Protein AF-A0A4R1ML27-F1 (afdb_monomer)

Mean predicted aligned error: 6.32 Å

Secondary structure (DSSP, 8-state):
-HHHHHHHHHHS-HHHHHHHHHHHHHHHHHHHHHHHHHT-HHHHHHHHHHHHHHHHHHHHHHHHHHHH-

pLDDT: mean 81.22, std 5.77, range [54.47, 88.38]

InterPro domains:
  IPR049971 CLC_0170-like [NF042414] (12-67)
  IPR049971 CLC_0170-like [PF28179] (12-67)

Radius of gyration: 15.27 Å; Cα contacts (8 Å, |Δi|>4): 41; chains: 1; bounding box: 38×15×37 Å

Sequence (69 aa):
MMEILYKLKNNFTIGVVVFMVIISLILYFVDRKRFIKNKYEKEEKIAKILSYIYFFGSIGLFIVLKIIS

Organism: NCBI:txid680378

Solvent-accessible surface area (backbone atoms only — not comparable to full-atom values): 3720 Å² total; per-residue (Å²): 110,68,66,59,53,52,55,48,48,72,64,61,36,74,66,51,41,53,50,44,44,50,49,23,49,48,50,42,55,55,49,43,56,53,23,64,76,66,70,38,69,68,59,38,53,52,48,50,51,50,24,48,49,46,37,53,45,43,54,47,52,49,52,51,51,56,72,79,95

Nearest PDB structures (foldseek):
  6zw4-assembly1_A  TM=5.144E-01  e=8.150E+00  Nostoc punctiforme
  1l6t-assembly1_A  TM=3.899E-01  e=6.783E+00  Escherichia coli

Foldseek 3Di:
DVVVLVVCLVVLDPVVLVVLLVVLVCLLVVVCVVCVVVVPPVSNVVSPVVSVCSNCVSVVVNVVSVVVD

Structure (mmCIF, N/CA/C/O backbone):
data_AF-A0A4R1ML27-F1
#
_entry.id   AF-A0A4R1ML27-F1
#
loop_
_atom_site.group_PDB
_atom_site.id
_atom_site.type_symbol
_atom_site.label_atom_id
_atom_site.label_alt_id
_atom_site.label_comp_id
_atom_site.label_asym_id
_atom_site.label_entity_id
_atom_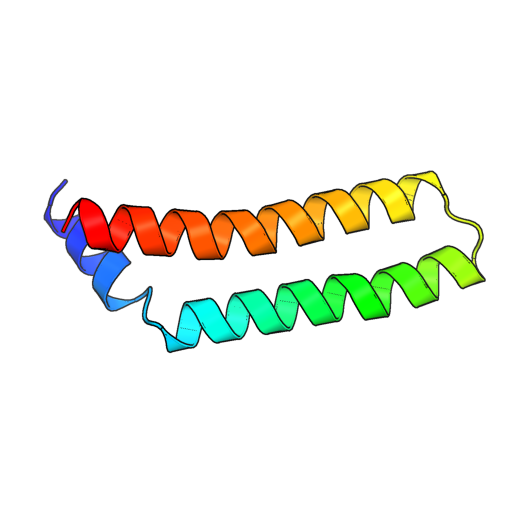site.label_seq_id
_atom_site.pdbx_PDB_ins_code
_atom_site.Cartn_x
_atom_site.Cartn_y
_atom_site.Cartn_z
_atom_site.occupancy
_atom_site.B_iso_or_equiv
_atom_site.auth_seq_id
_atom_site.auth_comp_id
_atom_site.auth_asym_id
_atom_site.auth_atom_id
_atom_site.pdbx_PDB_model_num
ATOM 1 N N . MET A 1 1 ? 22.128 -8.023 -12.324 1.00 61.62 1 MET A N 1
ATOM 2 C CA . MET A 1 1 ? 21.436 -6.808 -11.822 1.00 61.62 1 MET A CA 1
ATOM 3 C C . MET A 1 1 ? 20.353 -6.342 -12.794 1.00 61.62 1 MET A C 1
ATOM 5 O O . MET A 1 1 ? 19.195 -6.312 -12.404 1.00 61.62 1 MET A O 1
ATOM 9 N N . MET A 1 2 ? 20.695 -6.093 -14.066 1.00 76.06 2 MET A N 1
ATOM 10 C CA . MET A 1 2 ? 19.730 -5.749 -15.128 1.00 76.06 2 MET A CA 1
ATOM 11 C C . MET A 1 2 ? 18.624 -6.794 -15.334 1.00 76.06 2 MET A C 1
ATOM 13 O O . MET A 1 2 ? 17.461 -6.431 -15.436 1.00 76.06 2 MET A O 1
ATOM 17 N N . GLU A 1 3 ? 18.952 -8.087 -15.298 1.00 79.19 3 GLU A N 1
ATOM 18 C CA . GLU A 1 3 ? 17.965 -9.172 -15.444 1.00 79.19 3 GLU A CA 1
ATOM 19 C C . GLU A 1 3 ? 16.889 -9.191 -14.346 1.00 79.19 3 GLU A C 1
ATOM 21 O O . GLU A 1 3 ? 15.721 -9.463 -14.615 1.00 79.19 3 GLU A O 1
ATOM 26 N N . ILE A 1 4 ? 17.272 -8.884 -13.102 1.00 78.69 4 ILE A N 1
ATOM 27 C CA . ILE A 1 4 ? 16.354 -8.853 -11.953 1.00 78.69 4 ILE A CA 1
ATOM 28 C C . ILE A 1 4 ? 15.407 -7.655 -12.084 1.00 78.69 4 ILE A C 1
ATOM 30 O O . ILE A 1 4 ? 14.200 -7.806 -11.910 1.00 78.69 4 ILE A O 1
ATOM 34 N N . LEU A 1 5 ? 15.943 -6.491 -12.463 1.00 75.12 5 LEU A N 1
ATOM 35 C CA . LEU A 1 5 ? 15.170 -5.283 -12.770 1.00 75.12 5 LEU A CA 1
ATOM 36 C C . LEU A 1 5 ? 14.175 -5.513 -13.913 1.00 75.12 5 LEU A C 1
ATOM 38 O O . LEU A 1 5 ? 13.012 -5.133 -13.799 1.00 75.12 5 LEU A O 1
ATOM 42 N N . TYR A 1 6 ? 14.602 -6.196 -14.976 1.00 78.38 6 TYR A N 1
ATOM 43 C CA . TYR A 1 6 ? 13.752 -6.498 -16.126 1.00 78.38 6 TYR A CA 1
ATOM 44 C C . TYR A 1 6 ? 12.606 -7.450 -15.756 1.00 78.38 6 TYR A C 1
ATOM 46 O O . TYR A 1 6 ? 11.450 -7.200 -16.098 1.00 78.38 6 TYR A O 1
ATOM 54 N N . LYS A 1 7 ? 12.891 -8.507 -14.980 1.00 79.56 7 LYS A N 1
ATOM 55 C CA . LYS A 1 7 ? 11.862 -9.428 -14.464 1.00 79.56 7 LYS A CA 1
ATOM 56 C C . LYS A 1 7 ? 10.895 -8.740 -13.497 1.00 79.56 7 LYS A C 1
ATOM 58 O O . LYS A 1 7 ? 9.699 -9.024 -13.539 1.00 79.56 7 LYS A O 1
ATOM 63 N N . LEU A 1 8 ? 11.382 -7.833 -12.648 1.00 76.00 8 LEU A N 1
ATOM 64 C CA . LEU A 1 8 ? 10.537 -7.029 -11.760 1.0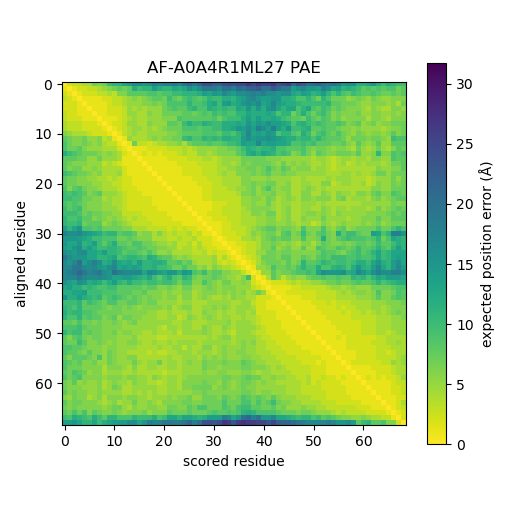0 76.00 8 LEU A CA 1
ATOM 65 C C . LEU A 1 8 ? 9.606 -6.115 -12.557 1.00 76.00 8 LEU A C 1
ATOM 67 O O . LEU A 1 8 ? 8.402 -6.159 -12.335 1.00 76.00 8 LEU A O 1
ATOM 71 N N . LYS A 1 9 ? 10.127 -5.365 -13.535 1.00 74.56 9 LYS A N 1
ATOM 72 C CA . LYS A 1 9 ? 9.329 -4.502 -14.422 1.00 74.56 9 LYS A CA 1
ATOM 73 C C . LYS A 1 9 ? 8.233 -5.276 -15.149 1.00 74.56 9 LYS A C 1
ATOM 75 O O . LYS A 1 9 ? 7.098 -4.816 -15.208 1.00 74.56 9 LYS A O 1
ATOM 80 N N . ASN A 1 10 ? 8.561 -6.458 -15.667 1.00 77.19 10 ASN A N 1
ATOM 81 C CA . ASN A 1 10 ? 7.612 -7.246 -16.449 1.00 77.19 10 ASN A CA 1
ATOM 82 C C . ASN A 1 10 ? 6.448 -7.789 -15.602 1.00 77.19 10 ASN A C 1
ATOM 84 O O . ASN A 1 10 ? 5.340 -7.947 -16.104 1.00 77.19 10 ASN A O 1
ATOM 88 N N . ASN A 1 11 ? 6.684 -8.040 -14.310 1.00 77.06 11 ASN A N 1
ATOM 89 C CA . ASN A 1 11 ? 5.638 -8.456 -13.376 1.00 77.06 11 ASN A CA 1
ATOM 90 C C . ASN A 1 11 ? 4.891 -7.262 -12.759 1.00 77.06 11 ASN A C 1
ATOM 92 O O . ASN A 1 11 ? 3.691 -7.353 -12.513 1.00 77.06 11 ASN A O 1
ATOM 96 N N . PHE A 1 12 ? 5.564 -6.131 -12.530 1.00 75.62 12 PHE A N 1
ATOM 97 C CA . PHE A 1 12 ? 4.991 -4.930 -11.913 1.00 75.62 12 PHE A CA 1
ATOM 98 C C . PHE A 1 12 ? 4.261 -4.051 -12.943 1.00 75.62 12 PHE A C 1
ATOM 100 O O . PHE A 1 12 ? 4.603 -2.895 -13.194 1.00 75.62 12 PHE A O 1
ATOM 107 N N . THR A 1 13 ? 3.243 -4.632 -13.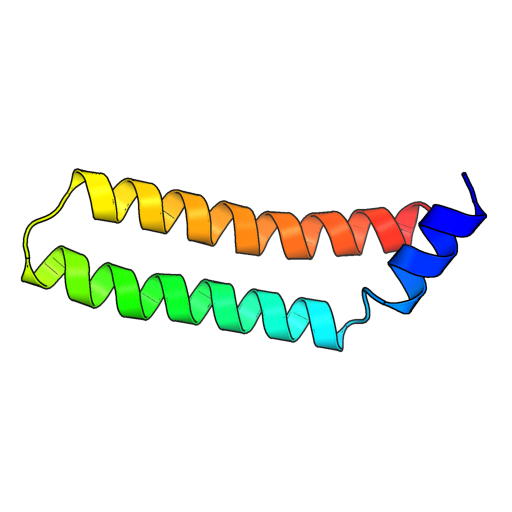576 1.00 80.69 13 THR A N 1
ATOM 108 C CA . THR A 1 13 ? 2.399 -3.943 -14.558 1.00 80.69 13 THR A CA 1
ATOM 109 C C . THR A 1 13 ? 1.444 -2.951 -13.888 1.00 80.69 13 THR A C 1
ATOM 111 O O . THR A 1 13 ? 1.180 -3.023 -12.686 1.00 80.69 13 THR A O 1
ATOM 1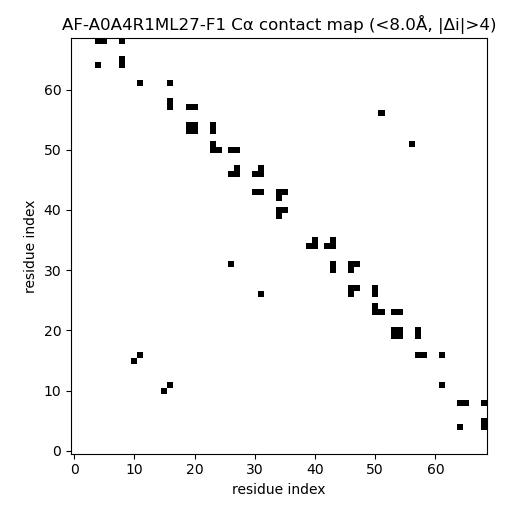14 N N . ILE A 1 14 ? 0.851 -2.048 -14.679 1.00 78.88 14 ILE A N 1
ATOM 115 C CA . ILE A 1 14 ? -0.204 -1.126 -14.213 1.00 78.88 14 ILE A CA 1
ATOM 116 C C . ILE A 1 14 ? -1.328 -1.886 -13.491 1.00 78.88 14 ILE A C 1
ATOM 118 O O . ILE A 1 14 ? -1.827 -1.410 -12.475 1.00 78.88 14 ILE A O 1
ATOM 122 N N . GLY A 1 15 ? -1.683 -3.087 -13.960 1.00 78.19 15 GLY A N 1
ATOM 123 C CA . GLY A 1 15 ? -2.694 -3.928 -13.317 1.00 78.19 15 GLY A CA 1
ATOM 124 C C . GLY A 1 15 ? -2.321 -4.334 -11.889 1.00 78.19 15 GLY A C 1
ATOM 125 O O . GLY A 1 15 ? -3.164 -4.269 -10.999 1.00 78.19 15 GLY A O 1
ATOM 126 N N . VAL A 1 16 ? -1.051 -4.672 -11.642 1.00 83.88 16 VAL A N 1
ATOM 127 C CA . VAL A 1 16 ? -0.555 -5.012 -10.297 1.00 83.88 16 VAL A CA 1
ATOM 128 C C . VAL A 1 16 ? -0.581 -3.795 -9.374 1.00 83.88 16 VAL A C 1
ATOM 130 O O . VAL A 1 16 ? -0.977 -3.916 -8.217 1.00 83.88 16 VAL A O 1
ATOM 133 N N . VAL A 1 17 ? -0.244 -2.609 -9.885 1.00 83.25 17 VAL A N 1
ATOM 134 C CA . VAL A 1 17 ? -0.317 -1.356 -9.113 1.00 83.25 17 VAL A CA 1
ATOM 135 C C . VAL A 1 17 ? -1.758 -1.021 -8.744 1.00 83.25 17 VAL A C 1
ATOM 137 O O . VAL A 1 17 ? -2.046 -0.758 -7.579 1.00 83.25 17 VAL A O 1
ATOM 140 N N . VAL A 1 18 ? -2.677 -1.084 -9.710 1.00 85.12 18 VAL A N 1
ATOM 141 C CA . VAL A 1 18 ? -4.110 -0.854 -9.474 1.00 85.12 18 VAL A CA 1
ATOM 142 C C . VAL A 1 18 ? -4.651 -1.856 -8.452 1.00 85.12 18 VAL A C 1
ATOM 144 O O . VAL A 1 18 ? -5.353 -1.464 -7.523 1.00 85.12 18 VAL A O 1
ATOM 147 N N . PHE A 1 19 ? -4.272 -3.130 -8.561 1.00 87.44 19 PHE A N 1
ATOM 148 C CA . PHE A 1 19 ? -4.658 -4.162 -7.602 1.00 87.44 19 PHE A CA 1
ATOM 149 C C . PHE A 1 19 ? -4.129 -3.882 -6.186 1.00 87.44 19 PHE A C 1
ATOM 151 O O . PHE A 1 19 ? -4.886 -3.967 -5.219 1.00 87.44 19 PHE A O 1
ATOM 158 N N . MET A 1 20 ? -2.861 -3.478 -6.050 1.00 87.50 20 MET A N 1
ATOM 159 C CA . MET A 1 20 ? -2.283 -3.103 -4.753 1.00 87.50 20 MET A CA 1
ATOM 160 C C . MET A 1 20 ? -2.956 -1.868 -4.145 1.00 87.50 20 MET A C 1
ATOM 162 O O . MET A 1 20 ? -3.235 -1.855 -2.945 1.00 87.50 20 MET A O 1
ATOM 166 N N . VAL A 1 21 ? -3.290 -0.866 -4.962 1.00 86.38 21 VAL A N 1
ATOM 167 C CA . VAL A 1 21 ? -4.057 0.306 -4.519 1.00 86.38 21 VAL A CA 1
ATOM 168 C C . VAL A 1 21 ? -5.441 -0.110 -4.016 1.00 86.38 21 VAL A C 1
ATOM 170 O O . VAL A 1 21 ? -5.841 0.298 -2.926 1.00 86.38 21 VAL A O 1
ATOM 173 N N . ILE A 1 22 ? -6.151 -0.978 -4.739 1.00 87.88 22 ILE A N 1
ATOM 174 C CA . ILE A 1 22 ? -7.464 -1.484 -4.312 1.00 87.88 22 ILE A CA 1
ATOM 175 C C . ILE A 1 22 ? -7.357 -2.230 -2.974 1.00 87.88 22 ILE A C 1
ATOM 177 O O . ILE A 1 22 ? -8.135 -1.949 -2.063 1.00 87.88 22 IL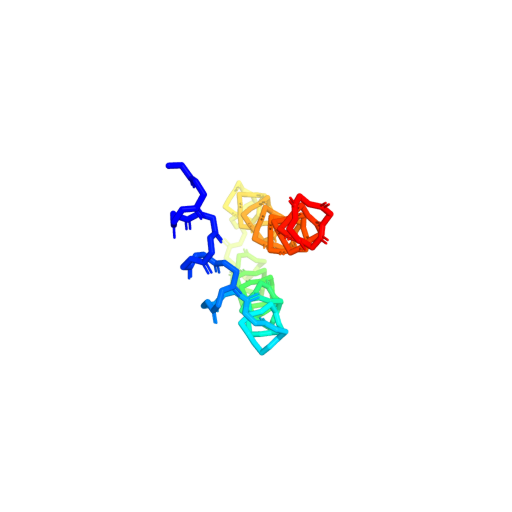E A O 1
ATOM 181 N N . ILE A 1 23 ? -6.371 -3.118 -2.806 1.00 87.44 23 ILE A N 1
ATOM 182 C CA . ILE A 1 23 ? -6.133 -3.814 -1.528 1.00 87.44 23 ILE A CA 1
ATOM 183 C C . ILE A 1 23 ? -5.858 -2.819 -0.399 1.00 87.44 23 ILE A C 1
ATOM 185 O O . ILE A 1 23 ? -6.421 -2.956 0.685 1.00 87.44 23 ILE A O 1
ATOM 189 N N . SER A 1 24 ? -5.028 -1.802 -0.640 1.00 85.56 24 SER A N 1
ATOM 190 C CA . SER A 1 24 ? -4.693 -0.800 0.377 1.00 85.56 24 SER A CA 1
ATOM 191 C C . SER A 1 24 ? -5.921 -0.010 0.852 1.00 85.56 24 SER A C 1
ATOM 193 O O . SER A 1 24 ? -6.052 0.256 2.051 1.00 85.56 24 SER A O 1
ATOM 195 N N . LEU A 1 25 ? -6.858 0.284 -0.060 1.00 86.06 25 LEU A N 1
ATOM 196 C CA . LEU A 1 25 ? -8.141 0.915 0.248 1.00 86.06 25 LEU A CA 1
ATOM 197 C C . LEU A 1 25 ? -9.051 -0.040 1.022 1.00 86.06 25 LEU A C 1
ATOM 199 O O . LEU A 1 25 ? -9.645 0.363 2.018 1.00 86.06 25 LEU A O 1
ATOM 203 N N . ILE A 1 26 ? -9.139 -1.309 0.610 1.00 87.25 26 ILE A N 1
ATOM 204 C CA . ILE A 1 26 ? -9.929 -2.322 1.323 1.00 87.25 26 ILE A CA 1
ATOM 205 C C . ILE A 1 26 ? -9.429 -2.469 2.760 1.00 87.25 26 ILE A C 1
ATOM 207 O O . ILE A 1 26 ? -10.241 -2.380 3.677 1.00 87.25 26 ILE A O 1
ATOM 211 N N . LEU A 1 27 ? -8.118 -2.622 2.966 1.00 82.56 27 LEU A N 1
ATOM 212 C CA . LEU A 1 27 ? -7.518 -2.676 4.301 1.00 82.56 27 LEU A CA 1
ATOM 213 C C . LEU A 1 27 ? -7.876 -1.424 5.099 1.00 82.56 27 LEU A C 1
ATOM 215 O O . LEU A 1 27 ? -8.401 -1.529 6.201 1.00 82.56 27 LEU A O 1
ATOM 219 N N . TYR A 1 28 ? -7.720 -0.237 4.506 1.00 84.06 28 TYR A N 1
ATOM 220 C CA . TYR A 1 28 ? -8.091 1.011 5.167 1.00 84.06 28 TYR A CA 1
ATOM 221 C C . TYR A 1 28 ? -9.556 1.031 5.618 1.00 84.06 28 TYR A C 1
ATOM 223 O O . TYR A 1 28 ? -9.837 1.394 6.756 1.00 84.06 28 TYR A O 1
ATOM 231 N N . PHE A 1 29 ? -10.506 0.650 4.761 1.00 83.81 29 PHE A N 1
ATOM 232 C CA . PHE A 1 29 ? -11.931 0.723 5.090 1.00 83.81 29 PHE A CA 1
ATOM 233 C C . PHE A 1 29 ? -12.388 -0.395 6.033 1.00 83.81 29 PHE A C 1
ATOM 235 O O . PHE A 1 29 ? -13.128 -0.129 6.985 1.00 83.81 29 PHE A O 1
ATOM 242 N N . VAL A 1 30 ? -11.959 -1.633 5.785 1.00 83.31 30 VAL A N 1
ATOM 243 C CA . VAL A 1 30 ? -12.357 -2.812 6.566 1.00 83.31 30 VAL A CA 1
ATOM 244 C C . VAL A 1 30 ? -11.763 -2.743 7.966 1.00 83.31 30 VAL A C 1
ATOM 246 O O . VAL A 1 30 ? -12.503 -2.851 8.950 1.00 83.31 30 VAL A O 1
ATOM 249 N N . ASP A 1 31 ? -10.459 -2.486 8.069 1.00 77.69 31 ASP A N 1
ATOM 250 C CA . ASP A 1 31 ? -9.771 -2.450 9.355 1.00 77.69 31 ASP A CA 1
ATOM 251 C C . ASP A 1 31 ? -10.240 -1.263 10.184 1.00 77.69 31 ASP A C 1
ATOM 253 O O . ASP A 1 31 ? -10.589 -1.420 11.353 1.00 77.69 31 ASP A O 1
ATOM 257 N N . ARG A 1 32 ? -10.367 -0.078 9.578 1.00 72.25 32 ARG A N 1
ATOM 258 C CA . ARG A 1 32 ? -10.828 1.112 10.300 1.00 72.25 32 ARG A CA 1
ATOM 259 C C . ARG A 1 32 ? -12.246 0.939 10.839 1.00 72.25 32 ARG A C 1
ATOM 261 O O . ARG A 1 32 ? -12.497 1.281 11.992 1.00 72.25 32 ARG A O 1
ATOM 268 N N . LYS A 1 33 ? -13.167 0.351 10.066 1.00 78.31 33 LYS A N 1
ATOM 269 C CA . LYS A 1 33 ? -14.533 0.073 10.546 1.00 78.31 33 LYS A CA 1
ATOM 270 C C . LYS A 1 33 ? -14.532 -0.918 11.715 1.00 78.31 33 LYS A C 1
ATOM 272 O O . LYS A 1 33 ? -15.304 -0.751 12.660 1.00 78.31 33 LYS A O 1
ATOM 277 N N . ARG A 1 34 ? -13.658 -1.928 11.674 1.00 79.44 34 ARG A N 1
ATOM 278 C CA . ARG A 1 34 ? -13.515 -2.933 12.736 1.00 79.44 34 ARG A CA 1
ATOM 279 C C . ARG A 1 34 ? -12.888 -2.352 14.005 1.00 79.44 34 ARG A C 1
ATOM 281 O O . ARG A 1 34 ? -13.386 -2.616 15.097 1.00 79.44 34 ARG A O 1
ATOM 288 N N . PHE A 1 35 ? -11.842 -1.543 13.873 1.00 76.88 35 PHE A N 1
ATOM 289 C CA . PHE A 1 35 ? -11.126 -0.962 15.008 1.00 76.88 35 PHE A CA 1
ATOM 290 C C . PHE A 1 35 ? -11.913 0.151 15.700 1.00 76.88 35 PHE A C 1
ATOM 292 O O . PHE A 1 35 ? -11.956 0.164 16.930 1.00 76.88 35 PHE A O 1
ATOM 299 N N . ILE A 1 36 ? -12.637 0.990 14.946 1.00 72.19 36 ILE A N 1
ATOM 300 C CA . ILE A 1 36 ? -13.563 1.982 15.520 1.00 72.19 36 ILE A CA 1
ATOM 301 C C . ILE A 1 36 ? -14.644 1.285 16.355 1.00 72.19 36 ILE A C 1
ATOM 303 O O . ILE A 1 36 ? -14.926 1.705 17.476 1.00 72.19 36 ILE A O 1
ATOM 307 N N . LYS A 1 37 ? -15.226 0.187 15.845 1.00 79.31 37 LYS A N 1
ATOM 308 C CA . LYS A 1 37 ? -16.272 -0.565 16.558 1.00 79.31 37 LYS A CA 1
ATOM 309 C C . LYS A 1 37 ? -15.775 -1.153 17.885 1.00 79.31 37 LYS A C 1
ATOM 311 O O . LYS A 1 37 ? -16.544 -1.227 18.837 1.00 79.31 37 LYS A O 1
ATOM 31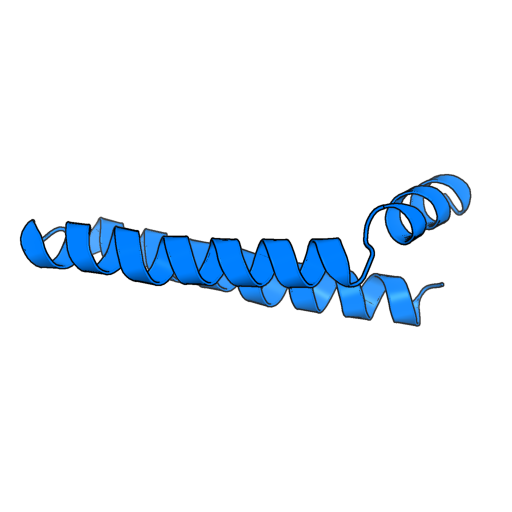6 N N . ASN A 1 38 ? -14.503 -1.540 17.950 1.00 79.62 38 ASN A N 1
ATOM 317 C CA . ASN A 1 38 ? -13.919 -2.219 19.104 1.00 79.62 38 ASN A CA 1
ATOM 318 C C . ASN A 1 38 ? -13.052 -1.308 20.004 1.00 79.62 38 ASN A C 1
ATOM 320 O O . ASN A 1 38 ? -12.456 -1.806 20.954 1.00 79.62 38 ASN A O 1
ATOM 324 N N . LYS A 1 39 ? -12.986 0.008 19.734 1.00 79.75 39 LYS A N 1
ATOM 325 C CA . LYS A 1 39 ? -12.168 1.003 20.470 1.00 79.75 39 LYS A CA 1
ATOM 326 C C . LYS A 1 39 ? -10.665 0.670 20.552 1.00 79.75 39 LYS A C 1
ATOM 328 O O . LYS A 1 39 ? -9.995 1.000 21.528 1.00 79.75 39 LYS A O 1
ATOM 333 N N . TYR A 1 40 ? -10.121 0.041 19.515 1.00 82.56 40 TYR A N 1
ATOM 334 C CA . TYR A 1 40 ? -8.702 -0.322 19.428 1.00 82.56 40 TYR A CA 1
ATOM 335 C C . TYR A 1 40 ? -7.882 0.797 18.764 1.00 82.56 40 TYR A C 1
ATOM 337 O O . TYR A 1 40 ? -7.602 0.769 17.565 1.00 82.56 40 TYR A O 1
ATOM 345 N N . GLU A 1 41 ? -7.531 1.828 19.540 1.00 77.44 41 GLU A N 1
ATOM 346 C CA . GLU A 1 41 ? -6.867 3.037 19.020 1.00 77.44 41 GLU A CA 1
ATOM 347 C C . GLU A 1 41 ? -5.426 2.806 18.533 1.00 77.44 41 GLU A C 1
ATOM 349 O O . GLU A 1 41 ? -4.961 3.490 17.615 1.00 77.44 41 GLU A O 1
ATOM 354 N N . LYS A 1 42 ? -4.686 1.870 19.141 1.00 81.69 42 LYS A N 1
ATOM 355 C CA . LYS A 1 42 ? -3.294 1.584 18.748 1.00 81.69 42 LYS A CA 1
ATOM 356 C C . LYS A 1 42 ? -3.254 0.811 17.433 1.00 81.69 42 LYS A C 1
ATOM 358 O O . LYS A 1 42 ? -2.475 1.135 16.540 1.00 81.69 42 LYS A O 1
ATOM 363 N N . GLU A 1 43 ? -4.131 -0.168 17.299 1.00 78.81 43 GLU A N 1
ATOM 364 C CA . GLU A 1 43 ? -4.259 -1.043 16.145 1.00 78.81 43 GLU A CA 1
ATOM 365 C C . GLU A 1 43 ? -4.800 -0.275 14.933 1.00 78.81 43 GLU A C 1
ATOM 367 O O . GLU A 1 43 ? -4.294 -0.454 13.827 1.00 78.81 43 GLU A O 1
ATOM 372 N N . GLU A 1 44 ? -5.728 0.672 15.136 1.00 80.12 44 GLU A N 1
ATOM 373 C CA . GLU A 1 44 ? -6.173 1.583 14.072 1.00 80.12 44 GLU A CA 1
ATOM 374 C C . GLU A 1 44 ? -5.005 2.411 13.508 1.00 80.12 44 GLU A C 1
ATOM 376 O O . GLU A 1 44 ? -4.892 2.585 12.291 1.00 80.12 44 GLU A O 1
ATOM 381 N N . LYS A 1 45 ? -4.112 2.915 14.375 1.00 83.69 45 LYS A N 1
ATOM 382 C CA . LYS A 1 45 ? -2.924 3.669 13.941 1.00 83.69 45 LYS A CA 1
ATOM 383 C C . LYS A 1 45 ? -1.973 2.795 13.127 1.00 83.69 45 LYS A C 1
ATOM 385 O O . LYS A 1 45 ? -1.508 3.238 12.079 1.00 83.69 45 LYS A O 1
ATOM 390 N N . ILE A 1 46 ? -1.720 1.562 13.566 1.00 85.44 46 ILE A N 1
ATOM 391 C CA . ILE A 1 46 ? -0.856 0.616 12.842 1.00 85.44 46 ILE A CA 1
ATOM 392 C C . ILE A 1 46 ? -1.464 0.266 11.479 1.00 85.44 46 ILE A C 1
ATOM 394 O O . ILE A 1 46 ? -0.766 0.333 10.469 1.00 85.44 46 ILE A O 1
ATOM 398 N N . ALA A 1 47 ? -2.764 -0.032 11.419 1.00 82.06 47 ALA A N 1
ATOM 399 C CA . ALA A 1 47 ? -3.454 -0.344 10.169 1.00 82.06 47 ALA A CA 1
ATOM 400 C C . ALA A 1 47 ? -3.441 0.835 9.183 1.00 82.06 47 ALA A C 1
ATOM 402 O O . ALA A 1 47 ? -3.205 0.646 7.989 1.00 82.06 47 ALA A O 1
ATOM 403 N N . LYS A 1 48 ? -3.604 2.071 9.676 1.00 82.88 48 LYS A N 1
ATOM 404 C CA . LYS A 1 48 ? -3.434 3.287 8.863 1.00 82.88 48 LYS A CA 1
ATOM 405 C C . LYS A 1 48 ? -2.022 3.409 8.298 1.00 82.88 48 LYS A C 1
ATOM 407 O O . LYS A 1 48 ? -1.874 3.690 7.113 1.00 82.88 48 LYS A O 1
ATOM 412 N N . ILE A 1 49 ? -0.997 3.198 9.125 1.00 87.94 49 ILE A N 1
ATOM 413 C CA . ILE A 1 49 ? 0.405 3.261 8.691 1.00 87.94 49 ILE A CA 1
ATOM 414 C C . ILE A 1 49 ? 0.686 2.187 7.637 1.00 87.94 49 ILE A C 1
ATOM 416 O O . ILE A 1 49 ? 1.257 2.498 6.597 1.00 87.94 49 ILE A O 1
ATOM 420 N N . LEU A 1 50 ? 0.237 0.949 7.860 1.00 84.25 50 LEU A N 1
ATOM 421 C CA . LEU A 1 50 ? 0.387 -0.142 6.897 1.00 84.25 50 LEU A CA 1
ATOM 422 C C . LEU A 1 50 ? -0.302 0.180 5.571 1.00 84.25 50 LEU A C 1
ATOM 424 O O . LEU A 1 50 ? 0.318 0.042 4.522 1.00 84.25 50 LEU A O 1
ATOM 428 N N . SER A 1 51 ? -1.545 0.664 5.605 1.00 83.75 51 SER A N 1
ATOM 429 C CA . SER A 1 51 ? -2.263 1.077 4.396 1.00 83.75 51 SER A CA 1
ATOM 430 C C . SER A 1 51 ? -1.506 2.169 3.631 1.00 83.75 51 SER A C 1
ATOM 432 O O . SER A 1 51 ? -1.329 2.048 2.419 1.00 83.75 51 SER A O 1
ATOM 434 N N . TYR A 1 52 ? -0.952 3.171 4.326 1.00 85.56 52 TYR A N 1
ATOM 435 C CA . TYR A 1 52 ? -0.106 4.181 3.688 1.00 85.56 52 TYR A CA 1
ATOM 436 C C . TYR A 1 52 ? 1.173 3.597 3.089 1.00 85.56 52 TYR A C 1
ATOM 438 O O . TYR A 1 52 ? 1.521 3.958 1.969 1.00 85.56 52 TYR A O 1
ATOM 446 N N . ILE A 1 53 ? 1.859 2.686 3.784 1.00 87.75 53 ILE A N 1
ATOM 447 C CA . ILE A 1 53 ? 3.060 2.025 3.255 1.00 87.75 53 ILE A CA 1
ATOM 448 C C . ILE A 1 53 ? 2.719 1.229 1.996 1.00 87.75 53 ILE A C 1
ATOM 450 O O . ILE A 1 53 ? 3.446 1.318 1.013 1.00 87.75 53 ILE A O 1
ATOM 454 N N . TYR A 1 54 ? 1.610 0.491 1.982 1.00 83.25 54 TYR A N 1
ATOM 455 C CA . TYR A 1 54 ? 1.189 -0.245 0.792 1.00 83.25 54 TYR A CA 1
ATOM 456 C C . TYR A 1 54 ? 0.812 0.693 -0.356 1.00 83.25 54 TYR A C 1
ATOM 458 O 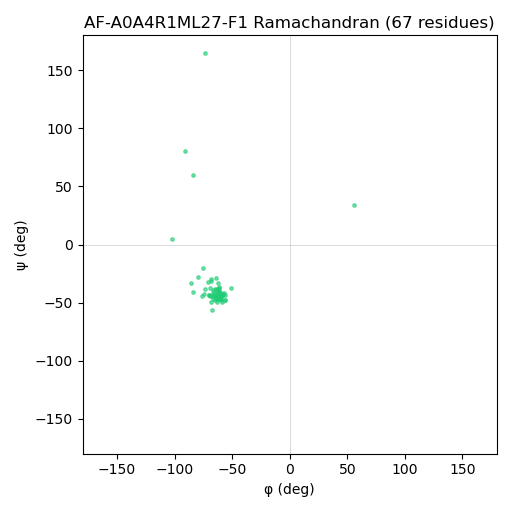O . TYR A 1 54 ? 1.209 0.447 -1.493 1.00 83.25 54 TYR A O 1
ATOM 466 N N . PHE A 1 55 ? 0.107 1.790 -0.074 1.00 86.56 55 PHE A N 1
ATOM 467 C CA . PHE A 1 55 ? -0.303 2.768 -1.082 1.00 86.56 55 PHE A CA 1
ATOM 468 C C . PHE A 1 55 ? 0.898 3.522 -1.675 1.00 86.56 55 PHE A C 1
ATOM 470 O O . PHE A 1 55 ? 1.141 3.474 -2.879 1.00 86.56 55 PHE A O 1
ATOM 477 N N . PHE A 1 56 ? 1.707 4.171 -0.835 1.00 88.38 56 PHE A N 1
ATOM 478 C CA . PHE A 1 56 ? 2.884 4.912 -1.289 1.00 88.38 56 PHE A CA 1
ATOM 479 C C . PHE A 1 56 ? 4.003 3.993 -1.774 1.00 88.38 56 PHE A C 1
ATOM 481 O O . PHE A 1 56 ? 4.715 4.354 -2.704 1.00 88.38 56 PHE A O 1
ATOM 488 N N . GLY A 1 57 ? 4.147 2.801 -1.196 1.00 87.75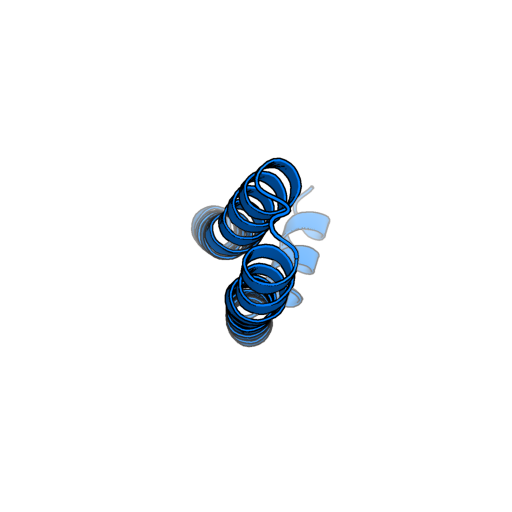 57 GLY A N 1
ATOM 489 C CA . GLY A 1 57 ? 5.118 1.802 -1.633 1.00 87.75 57 GLY A CA 1
ATOM 490 C C . GLY A 1 57 ? 4.804 1.271 -3.026 1.00 87.75 57 GLY A C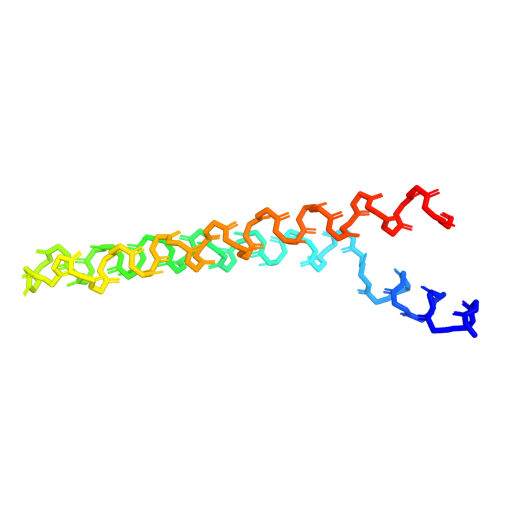 1
ATOM 491 O O . GLY A 1 57 ? 5.699 1.221 -3.862 1.00 87.75 57 GLY A O 1
ATOM 492 N N . SER A 1 58 ? 3.543 0.948 -3.324 1.00 83.81 58 SER A N 1
ATOM 493 C CA . SER A 1 58 ? 3.150 0.482 -4.663 1.00 83.81 58 SER A CA 1
ATOM 494 C C . SER A 1 58 ? 3.286 1.576 -5.730 1.00 83.81 58 SER A C 1
ATOM 496 O O . SER A 1 58 ? 3.826 1.313 -6.805 1.00 83.81 58 SER A O 1
ATOM 498 N N . ILE A 1 59 ? 2.895 2.817 -5.422 1.00 86.12 59 ILE A N 1
ATOM 499 C CA . ILE A 1 59 ? 3.079 3.969 -6.322 1.00 86.12 59 ILE A CA 1
ATOM 500 C C . ILE A 1 59 ? 4.568 4.300 -6.501 1.00 86.12 59 ILE A C 1
ATOM 502 O O . ILE A 1 59 ? 5.036 4.487 -7.624 1.00 86.12 59 ILE A O 1
ATOM 506 N N . GLY A 1 60 ? 5.323 4.356 -5.405 1.00 86.25 60 GLY A N 1
ATOM 507 C CA . GLY A 1 60 ? 6.745 4.684 -5.407 1.00 86.25 60 GLY A CA 1
ATOM 508 C C . GLY A 1 60 ? 7.566 3.654 -6.173 1.00 86.25 60 GLY A C 1
ATOM 509 O O . GLY A 1 60 ? 8.346 4.027 -7.046 1.00 86.25 60 GLY A O 1
ATOM 510 N N . LEU A 1 61 ? 7.339 2.361 -5.924 1.00 84.88 61 LEU A N 1
ATOM 511 C CA . LEU A 1 61 ? 8.020 1.285 -6.644 1.00 84.88 61 LEU A CA 1
ATOM 512 C C . LEU A 1 61 ? 7.704 1.330 -8.145 1.00 84.88 61 LEU A C 1
ATOM 514 O O . LEU A 1 61 ? 8.602 1.145 -8.962 1.00 84.88 61 LEU A O 1
ATOM 518 N N . PHE A 1 62 ? 6.459 1.638 -8.518 1.00 84.88 62 PHE A N 1
ATOM 519 C CA . PHE A 1 62 ? 6.069 1.801 -9.918 1.00 84.88 62 PHE A CA 1
ATOM 520 C C . PHE A 1 62 ? 6.803 2.960 -10.601 1.00 84.88 62 PHE A C 1
ATOM 522 O O . PHE A 1 62 ? 7.330 2.792 -11.700 1.00 84.88 62 PHE A O 1
ATOM 529 N N . ILE A 1 63 ? 6.879 4.123 -9.947 1.00 84.69 63 ILE A N 1
ATOM 530 C CA . ILE A 1 63 ? 7.600 5.290 -10.474 1.00 84.69 63 ILE A CA 1
ATOM 531 C C . ILE A 1 63 ? 9.094 4.976 -10.612 1.00 84.69 63 ILE A C 1
ATOM 533 O O . ILE A 1 63 ? 9.675 5.221 -11.666 1.00 84.69 63 ILE A O 1
ATOM 537 N N . VAL A 1 64 ? 9.707 4.385 -9.583 1.00 85.00 64 VAL A N 1
ATOM 538 C CA . VAL A 1 64 ? 11.130 4.016 -9.582 1.00 85.00 64 VAL A CA 1
ATOM 539 C C . VAL A 1 64 ? 11.445 3.027 -10.705 1.00 85.00 64 VAL A C 1
ATOM 541 O O . VAL A 1 64 ? 12.380 3.253 -11.471 1.00 85.00 64 VAL A O 1
ATOM 544 N N . LEU A 1 65 ? 10.640 1.971 -10.863 1.00 81.62 65 LEU A N 1
ATOM 545 C CA . LEU A 1 65 ? 10.813 0.987 -11.938 1.00 81.62 65 LEU A CA 1
ATOM 546 C C . LEU A 1 65 ? 10.615 1.591 -13.335 1.00 81.62 65 LEU A C 1
ATOM 548 O O . LEU A 1 65 ? 11.229 1.114 -14.286 1.00 81.62 65 LEU A O 1
ATOM 552 N N . LYS A 1 66 ? 9.791 2.637 -13.466 1.00 80.44 66 LYS A N 1
ATOM 553 C CA . LYS A 1 66 ? 9.564 3.349 -14.730 1.00 80.44 66 LYS A CA 1
ATOM 554 C C . LYS A 1 66 ? 10.674 4.349 -15.076 1.00 80.44 66 LYS A C 1
ATOM 556 O O . LYS A 1 66 ? 10.876 4.618 -16.252 1.00 80.44 66 LYS A O 1
ATOM 561 N N . ILE A 1 67 ? 11.364 4.913 -14.081 1.00 81.75 67 ILE A N 1
ATOM 562 C CA . ILE A 1 67 ? 12.474 5.862 -14.287 1.00 81.75 67 ILE A CA 1
ATOM 563 C C . ILE A 1 67 ? 13.796 5.127 -14.531 1.00 81.75 67 ILE A C 1
ATOM 565 O O . ILE A 1 67 ? 14.583 5.547 -15.372 1.00 81.75 67 ILE A O 1
ATOM 569 N N . ILE A 1 68 ? 14.056 4.046 -13.790 1.00 76.38 68 ILE A N 1
ATOM 570 C CA . ILE A 1 68 ? 15.323 3.301 -13.875 1.00 76.38 68 ILE A CA 1
ATOM 571 C C . ILE A 1 68 ? 15.405 2.441 -15.150 1.00 76.38 68 ILE A C 1
ATOM 573 O O . ILE A 1 68 ? 16.507 2.065 -15.551 1.00 76.38 68 ILE A O 1
ATOM 577 N N . SER A 1 69 ? 14.273 2.116 -15.791 1.00 54.47 69 SER A N 1
ATOM 578 C CA . SER A 1 69 ? 14.219 1.180 -16.923 1.00 54.47 69 SER A CA 1
ATOM 579 C C . SER A 1 69 ? 13.451 1.659 -18.138 1.00 54.47 69 SER A C 1
ATOM 581 O O . SER A 1 69 ? 12.267 2.024 -17.983 1.00 54.47 69 SER A O 1
#